Protein AF-A0A927B8S9-F1 (afdb_monomer)

Solvent-accessible surface area (backbone atoms only — not comparable to full-atom values): 3469 Å² total; per-residue (Å²): 124,73,53,50,81,72,49,84,68,52,56,65,57,32,51,54,51,33,76,70,42,86,50,64,76,56,26,54,51,31,50,35,51,27,30,31,50,69,59,77,18,86,43,73,68,52,22,29,58,75,68,68,49,60,80,77,73,85,121

Mean predicted aligned error: 6.68 Å

Foldseek 3Di:
DQLLVVLPDALVRLVVCLVVDPDPVVNLVSQLSSCSNVVVDVDSVRSCVVSVVPPPPPD

Sequence (59 aa):
MNYTSLITQSAEELLQLEKQQPKAKLRDRLRLLRLLKDSSAKTQQQAGHLIDLRERQNL

Radius of gyration: 11.48 Å; Cα contacts (8 Å, |Δi|>4): 55; chains: 1; bounding box: 24×28×26 Å

pLDDT: mean 79.08, std 13.48, range [35.53, 92.38]

Secondary structure (DSSP, 8-state):
--HHHH--S-HHHHHHHHHH---HHHHHHHHHHHHHHTTS-SSHHHHHHHTT-------

Nearest PDB structures (foldseek):
  5l89-assembly3_Z  TM=5.895E-01  e=6.687E+00  Rhodospirillum rubrum

Structure (mmCIF, N/CA/C/O backbone):
data_AF-A0A927B8S9-F1
#
_entry.id   AF-A0A927B8S9-F1
#
loop_
_atom_site.group_PDB
_atom_site.id
_atom_site.type_symbol
_atom_site.label_atom_id
_atom_site.label_alt_id
_atom_site.label_comp_id
_atom_site.label_asym_id
_atom_site.label_entity_id
_atom_site.label_seq_id
_atom_site.pdbx_PDB_ins_code
_atom_site.Cartn_x
_atom_site.Cartn_y
_atom_site.Cartn_z
_atom_site.occupancy
_atom_site.B_iso_or_equiv
_atom_site.auth_seq_id
_atom_site.auth_comp_id
_atom_site.auth_asym_id
_atom_site.auth_atom_id
_atom_site.pdbx_PDB_model_num
ATOM 1 N N . MET A 1 1 ? -3.036 -9.699 12.580 1.00 59.91 1 MET A N 1
ATOM 2 C CA . MET A 1 1 ? -2.486 -8.414 13.071 1.00 59.91 1 MET A CA 1
ATOM 3 C C . MET A 1 1 ? -3.510 -7.319 12.833 1.00 59.91 1 MET A C 1
ATOM 5 O O . MET A 1 1 ? -4.156 -7.354 11.795 1.00 59.91 1 MET A O 1
ATOM 9 N N . ASN A 1 2 ? -3.666 -6.376 13.765 1.00 67.88 2 ASN A N 1
ATOM 10 C CA . ASN A 1 2 ? -4.533 -5.211 13.580 1.00 67.88 2 ASN A CA 1
ATOM 11 C C . ASN A 1 2 ? -3.703 -4.056 12.988 1.00 67.88 2 ASN A C 1
ATOM 13 O O . ASN A 1 2 ? -3.056 -3.302 13.712 1.00 67.88 2 ASN A O 1
ATOM 17 N N . TYR A 1 3 ? -3.633 -3.981 11.657 1.00 67.75 3 TYR A N 1
ATOM 18 C CA . TYR A 1 3 ? -2.821 -2.973 10.962 1.00 67.75 3 TYR A CA 1
ATOM 19 C C . TYR A 1 3 ? -3.364 -1.553 11.159 1.00 67.75 3 TYR A C 1
ATOM 21 O O . TYR A 1 3 ? -2.594 -0.597 11.220 1.00 67.75 3 TYR A O 1
ATOM 29 N N . THR A 1 4 ? -4.674 -1.419 11.347 1.00 67.12 4 THR A N 1
ATOM 30 C CA . THR A 1 4 ? -5.381 -0.147 11.516 1.00 67.12 4 THR A CA 1
ATOM 31 C C . THR A 1 4 ? -4.890 0.646 12.727 1.00 67.12 4 THR A C 1
ATOM 33 O O . THR A 1 4 ? -4.810 1.875 12.665 1.00 67.12 4 THR A O 1
ATOM 36 N N . SER A 1 5 ? -4.527 -0.056 13.806 1.00 71.31 5 SER A N 1
ATOM 37 C CA . SER A 1 5 ? -3.971 0.517 15.040 1.00 71.31 5 SER A CA 1
ATOM 38 C C . SER A 1 5 ? -2.461 0.772 14.988 1.00 71.31 5 SER A 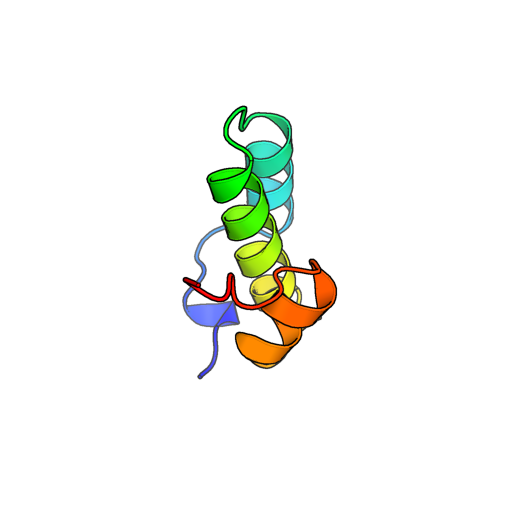C 1
ATOM 40 O O . SER A 1 5 ? -1.950 1.519 15.813 1.00 71.31 5 SER A O 1
ATOM 42 N N . LEU A 1 6 ? -1.740 0.159 14.042 1.00 79.75 6 LEU A N 1
ATOM 43 C CA . LEU A 1 6 ? -0.288 0.329 13.886 1.00 79.75 6 LEU A CA 1
ATOM 44 C C . LEU A 1 6 ? 0.070 1.452 12.904 1.00 79.75 6 LEU A C 1
ATOM 46 O O . LEU A 1 6 ? 1.139 2.047 13.005 1.00 79.75 6 LEU A O 1
ATOM 50 N N . ILE A 1 7 ? -0.816 1.739 11.950 1.00 82.56 7 ILE A N 1
ATOM 51 C CA . ILE A 1 7 ? -0.650 2.825 10.985 1.00 82.56 7 ILE A CA 1
ATOM 52 C C . ILE A 1 7 ? -1.201 4.102 11.620 1.00 82.56 7 ILE A C 1
ATOM 54 O O . ILE A 1 7 ? -2.416 4.272 11.743 1.00 82.56 7 ILE A O 1
ATOM 58 N N . THR A 1 8 ? -0.3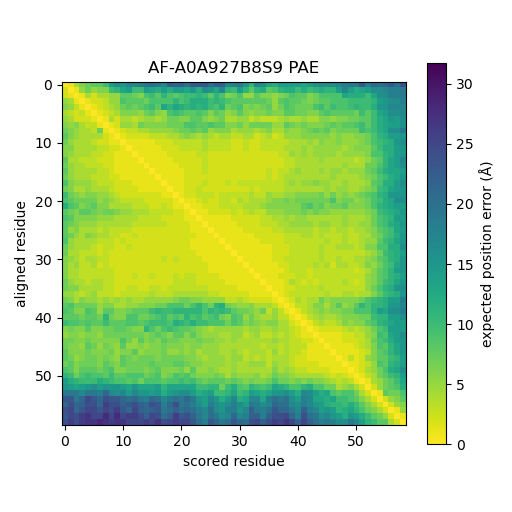02 4.985 12.051 1.00 83.88 8 THR A N 1
ATOM 59 C CA . THR A 1 8 ? -0.659 6.241 12.724 1.00 83.88 8 THR A CA 1
ATOM 60 C C . THR A 1 8 ? -1.232 7.276 11.764 1.00 83.88 8 THR A C 1
ATOM 62 O O . THR A 1 8 ? -2.061 8.078 12.180 1.00 83.88 8 THR A O 1
ATOM 65 N N . GLN A 1 9 ? -0.847 7.221 10.486 1.00 86.56 9 GLN A N 1
ATOM 66 C CA . GLN A 1 9 ? -1.353 8.130 9.461 1.00 86.56 9 GLN A CA 1
ATOM 67 C C . GLN A 1 9 ? -2.812 7.833 9.103 1.00 86.56 9 GLN A C 1
ATOM 69 O O . GLN A 1 9 ? -3.261 6.677 9.102 1.00 86.56 9 GLN A O 1
ATOM 74 N N . SER A 1 10 ? -3.547 8.883 8.752 1.00 88.38 10 SER A N 1
ATOM 75 C CA . SER A 1 10 ? -4.879 8.753 8.168 1.00 88.38 10 SER A CA 1
ATOM 76 C C . SER A 1 10 ? -4.803 8.263 6.714 1.00 88.38 10 SER A C 1
ATOM 78 O O . SER A 1 10 ? -3.774 8.369 6.040 1.00 88.38 10 SER A O 1
ATOM 80 N N . ALA A 1 11 ? -5.907 7.719 6.199 1.00 86.69 11 ALA A N 1
ATOM 81 C CA . ALA A 1 11 ? -5.990 7.319 4.794 1.00 86.69 11 ALA A CA 1
ATOM 82 C C . ALA A 1 11 ? -5.811 8.513 3.834 1.00 86.69 11 ALA A C 1
ATOM 84 O O . ALA A 1 11 ? -5.211 8.366 2.765 1.00 86.69 11 ALA A O 1
ATOM 85 N N . GLU A 1 12 ? -6.267 9.702 4.238 1.00 87.44 12 GLU A N 1
ATOM 86 C CA . GLU A 1 12 ? -6.101 10.952 3.491 1.00 87.44 12 GLU A CA 1
ATOM 87 C C . GLU A 1 12 ? -4.642 11.411 3.445 1.00 87.44 12 GLU A C 1
ATOM 89 O O . GLU A 1 12 ? -4.150 11.763 2.372 1.00 87.44 12 GLU A O 1
ATOM 94 N N . GLU A 1 13 ? -3.918 11.344 4.565 1.00 88.81 13 GLU A N 1
ATOM 95 C CA . GLU A 1 13 ? -2.481 11.647 4.606 1.00 88.81 13 GLU A CA 1
ATOM 96 C C . GLU A 1 13 ? -1.698 10.709 3.681 1.00 88.81 13 GLU A C 1
ATOM 98 O O . GLU A 1 13 ? -0.869 11.155 2.886 1.00 88.81 13 GLU A O 1
ATOM 103 N N . LEU A 1 14 ? -2.010 9.409 3.717 1.00 89.56 14 LEU A N 1
ATOM 104 C CA . LEU A 1 14 ? -1.388 8.417 2.837 1.00 89.56 14 LEU A CA 1
ATOM 105 C C . LEU A 1 14 ? -1.696 8.679 1.354 1.00 89.56 14 LEU A C 1
ATOM 107 O O . LEU A 1 14 ? -0.815 8.501 0.511 1.00 89.56 14 LEU A O 1
ATOM 111 N N . LEU A 1 15 ? -2.907 9.138 1.022 1.00 89.94 15 LEU A N 1
ATOM 112 C CA . LEU A 1 15 ? -3.285 9.535 -0.340 1.00 89.94 15 LEU A CA 1
ATOM 113 C C . LEU A 1 15 ? -2.534 10.793 -0.808 1.00 89.94 15 LEU A C 1
ATOM 115 O O . LEU A 1 15 ? -2.116 10.855 -1.967 1.00 89.94 15 LEU A O 1
ATOM 119 N N . GLN A 1 16 ? -2.347 11.790 0.059 1.00 92.12 16 GLN A N 1
ATOM 120 C CA . GLN A 1 16 ? -1.566 12.988 -0.274 1.00 92.12 16 GLN A CA 1
ATOM 121 C C . GLN A 1 16 ? -0.094 12.639 -0.512 1.00 92.12 16 GLN A C 1
ATOM 123 O O . GLN A 1 16 ? 0.481 13.041 -1.527 1.00 92.12 16 GLN A O 1
ATOM 128 N N . LEU A 1 17 ? 0.490 11.815 0.363 1.00 90.31 17 LEU A N 1
ATOM 129 C CA . LEU A 1 17 ? 1.855 11.316 0.197 1.00 90.31 17 LEU A CA 1
ATOM 130 C C . LEU A 1 17 ? 2.003 10.492 -1.089 1.00 90.31 17 LEU A C 1
ATOM 132 O O . LEU A 1 17 ? 3.005 10.630 -1.786 1.00 90.31 17 LEU A O 1
ATOM 136 N N . GLU A 1 18 ? 1.010 9.670 -1.449 1.00 89.81 18 GLU A N 1
ATOM 137 C CA . GLU A 1 18 ? 1.029 8.898 -2.699 1.00 89.81 18 GLU A CA 1
ATOM 138 C C . GLU A 1 18 ? 1.149 9.816 -3.922 1.00 89.81 18 GLU A C 1
ATOM 140 O O . GLU A 1 18 ? 1.966 9.560 -4.809 1.00 89.81 18 GLU A O 1
ATOM 145 N N . LYS A 1 19 ? 0.361 10.898 -3.961 1.00 90.56 19 LYS A N 1
ATOM 146 C CA . LYS A 1 19 ? 0.351 11.860 -5.075 1.00 90.56 19 LYS A CA 1
ATOM 147 C C . LYS A 1 19 ? 1.671 12.614 -5.210 1.00 90.56 19 LYS A C 1
ATOM 149 O O . LYS A 1 19 ? 2.092 12.908 -6.325 1.00 90.56 19 LYS A O 1
ATOM 154 N N . GLN A 1 20 ? 2.314 12.917 -4.087 1.00 91.94 20 GLN A N 1
ATOM 155 C CA . GLN A 1 20 ? 3.573 13.662 -4.056 1.00 91.94 20 GLN A CA 1
ATOM 156 C C . GLN A 1 20 ? 4.793 12.776 -4.320 1.00 91.94 20 GLN A C 1
ATOM 158 O O . GLN A 1 20 ? 5.874 13.292 -4.598 1.00 91.94 20 GLN A O 1
ATOM 163 N N . GLN A 1 21 ? 4.648 11.449 -4.248 1.00 92.38 21 GLN A N 1
ATOM 164 C CA . GLN A 1 21 ? 5.790 10.553 -4.284 1.00 92.38 21 GLN A CA 1
ATOM 165 C C . GLN A 1 21 ? 6.229 10.210 -5.720 1.00 92.38 21 GLN A C 1
ATOM 167 O O . GLN A 1 21 ? 5.518 9.506 -6.443 1.00 92.38 21 GLN A O 1
ATOM 172 N N . PRO A 1 22 ? 7.448 10.598 -6.147 1.00 88.62 22 PRO A N 1
ATOM 173 C CA . PRO A 1 22 ? 7.907 10.347 -7.515 1.00 88.62 22 PRO A CA 1
ATOM 174 C C . PRO A 1 22 ? 8.342 8.890 -7.735 1.00 88.62 22 PRO A C 1
ATOM 176 O O . PRO A 1 22 ? 8.286 8.371 -8.848 1.00 88.62 22 PRO A O 1
ATOM 179 N N . LYS A 1 23 ? 8.776 8.195 -6.674 1.00 88.69 23 LYS A N 1
ATOM 180 C CA . LYS A 1 23 ? 9.289 6.821 -6.767 1.00 88.69 23 LYS A CA 1
ATOM 181 C C . LYS A 1 23 ? 8.137 5.815 -6.750 1.00 88.69 23 LYS A C 1
ATOM 183 O O . LYS A 1 23 ? 7.504 5.638 -5.710 1.00 88.69 23 LYS A O 1
ATOM 188 N N . ALA A 1 24 ? 7.948 5.083 -7.851 1.00 86.00 24 ALA A N 1
ATOM 189 C CA . ALA A 1 24 ? 6.892 4.073 -8.003 1.00 86.00 24 ALA A CA 1
ATOM 190 C C . ALA A 1 24 ? 6.825 3.080 -6.827 1.00 86.00 24 ALA A C 1
ATOM 192 O O . ALA A 1 24 ? 5.790 2.966 -6.185 1.00 86.00 24 ALA A O 1
ATOM 193 N N . LYS 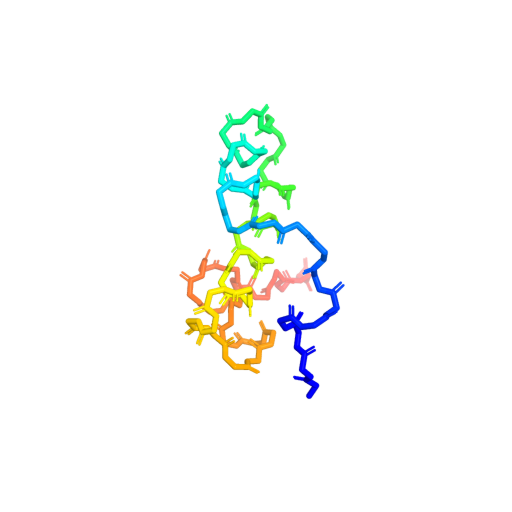A 1 25 ? 7.964 2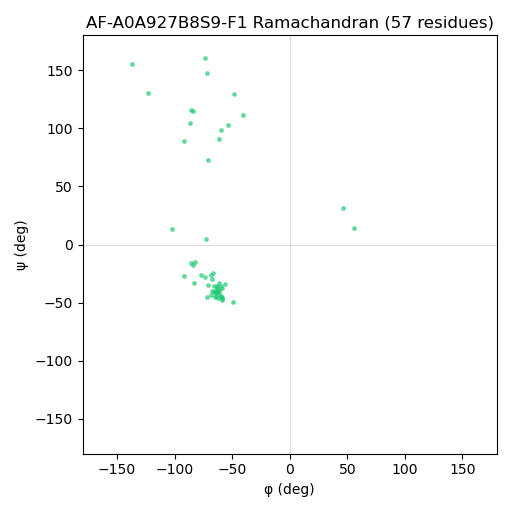.497 -6.427 1.00 85.00 25 LYS A N 1
ATOM 194 C CA . LYS A 1 25 ? 8.042 1.555 -5.292 1.00 85.00 25 LYS A CA 1
ATOM 195 C C . LYS A 1 25 ? 7.508 2.132 -3.973 1.00 85.00 25 LYS A C 1
ATOM 197 O O . LYS A 1 25 ? 6.979 1.399 -3.143 1.00 85.00 25 LYS A O 1
ATOM 202 N N . LEU A 1 26 ? 7.690 3.434 -3.748 1.00 86.31 26 LEU A N 1
ATOM 203 C CA . LEU A 1 26 ? 7.204 4.093 -2.536 1.00 86.31 26 LEU A CA 1
ATOM 204 C C . LEU A 1 26 ? 5.725 4.473 -2.658 1.00 86.31 26 LEU A C 1
ATOM 206 O O . LEU A 1 26 ? 5.018 4.356 -1.663 1.00 86.31 26 LEU A O 1
ATOM 210 N N . ARG A 1 27 ? 5.234 4.818 -3.858 1.00 88.88 27 ARG A N 1
ATOM 211 C CA . ARG A 1 27 ? 3.787 4.948 -4.109 1.00 88.88 27 ARG A CA 1
ATOM 212 C C . ARG A 1 27 ? 3.049 3.647 -3.827 1.00 88.88 27 ARG A C 1
ATOM 214 O O . ARG A 1 27 ? 2.049 3.663 -3.120 1.00 88.88 27 ARG A O 1
ATOM 221 N N . ASP A 1 28 ? 3.578 2.524 -4.302 1.00 87.31 28 ASP A N 1
ATOM 222 C CA . ASP A 1 28 ? 2.953 1.216 -4.095 1.00 87.31 28 ASP A CA 1
ATOM 223 C C . ASP A 1 28 ? 2.907 0.853 -2.604 1.00 87.31 28 ASP A C 1
ATOM 225 O O . ASP A 1 28 ? 1.898 0.363 -2.099 1.00 87.31 28 ASP A O 1
ATOM 229 N N . ARG A 1 29 ? 3.966 1.189 -1.856 1.00 87.00 29 ARG A N 1
ATOM 230 C CA . ARG A 1 29 ? 3.992 1.028 -0.396 1.00 87.00 29 ARG A CA 1
ATOM 231 C C . ARG A 1 29 ? 2.956 1.910 0.307 1.00 87.00 29 ARG A C 1
ATOM 233 O O . ARG A 1 29 ? 2.311 1.440 1.239 1.00 87.00 29 ARG A O 1
ATOM 240 N N . LEU A 1 30 ? 2.780 3.156 -0.130 1.00 89.94 30 LEU A N 1
ATOM 241 C CA . LEU A 1 30 ? 1.763 4.062 0.416 1.00 89.94 30 LEU A CA 1
ATOM 242 C C . LEU A 1 30 ? 0.343 3.566 0.110 1.00 89.94 30 LEU A C 1
ATOM 244 O O . LEU A 1 30 ? -0.498 3.561 1.006 1.00 89.94 30 LEU A O 1
ATOM 248 N N . ARG A 1 31 ? 0.095 3.048 -1.101 1.00 87.81 31 ARG A N 1
ATOM 249 C CA . ARG A 1 31 ? -1.177 2.394 -1.451 1.00 87.81 31 ARG A CA 1
ATOM 250 C C . ARG A 1 31 ? -1.457 1.177 -0.579 1.00 87.81 31 ARG A C 1
ATOM 252 O O . ARG A 1 31 ? -2.571 1.038 -0.084 1.00 87.81 31 ARG A O 1
ATOM 259 N N . LEU A 1 32 ? -0.452 0.329 -0.354 1.00 87.25 32 LEU A N 1
ATOM 260 C CA . LEU A 1 32 ? -0.571 -0.836 0.522 1.00 87.25 32 LEU A CA 1
ATOM 261 C C . LEU A 1 32 ? -0.961 -0.423 1.947 1.00 87.25 32 LEU A C 1
ATOM 263 O O . LEU A 1 32 ? -1.899 -0.979 2.512 1.00 87.25 32 LEU A O 1
ATOM 267 N N . LEU A 1 33 ? -0.282 0.581 2.511 1.00 87.56 33 LEU A N 1
ATOM 268 C CA . LEU A 1 33 ? -0.610 1.112 3.836 1.00 87.56 33 LEU A CA 1
ATOM 269 C C . LEU A 1 33 ? -2.027 1.690 3.878 1.00 87.56 33 LEU A C 1
ATOM 271 O O . LEU A 1 33 ? -2.752 1.427 4.834 1.00 87.56 33 LEU A O 1
ATOM 275 N N . ARG A 1 34 ? -2.456 2.411 2.834 1.00 89.75 34 ARG A N 1
ATOM 276 C CA . ARG A 1 34 ? -3.817 2.957 2.766 1.00 89.75 34 ARG A CA 1
ATOM 277 C C . ARG A 1 34 ? -4.868 1.849 2.758 1.00 89.75 34 ARG A C 1
ATOM 279 O O . ARG A 1 34 ? -5.809 1.916 3.535 1.00 89.75 34 ARG A O 1
ATOM 286 N N . LEU A 1 35 ? -4.681 0.798 1.958 1.00 85.88 35 LEU A N 1
ATOM 287 C CA . LEU A 1 35 ? -5.615 -0.337 1.895 1.00 85.88 35 LEU A CA 1
ATOM 288 C C . LEU A 1 35 ? -5.722 -1.106 3.215 1.00 85.88 35 LEU A C 1
ATOM 290 O O . LEU A 1 35 ? -6.804 -1.578 3.567 1.00 85.88 35 LEU A O 1
ATOM 294 N N . LEU A 1 36 ? -4.608 -1.226 3.940 1.00 84.75 36 LEU A N 1
ATOM 295 C CA . LEU A 1 36 ? -4.584 -1.821 5.275 1.00 84.75 36 LEU A CA 1
ATOM 296 C C . LEU A 1 36 ? -5.248 -0.907 6.317 1.00 84.75 36 LEU A C 1
ATOM 298 O O . LEU A 1 36 ? -5.903 -1.405 7.229 1.00 84.75 36 LEU A O 1
ATOM 302 N N . LYS A 1 37 ? -5.106 0.419 6.181 1.00 86.38 37 LYS A N 1
ATOM 30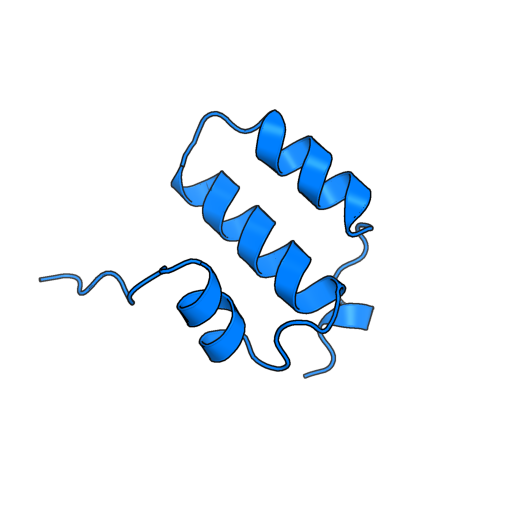3 C CA . LYS A 1 37 ? -5.726 1.411 7.073 1.00 86.38 37 LYS A CA 1
ATOM 304 C C . LYS A 1 37 ? -7.237 1.508 6.868 1.00 86.38 37 LYS A C 1
ATOM 306 O O . LYS A 1 37 ? -7.977 1.451 7.845 1.00 86.38 37 LYS A O 1
ATOM 311 N N . ASP A 1 38 ? -7.698 1.561 5.622 1.00 82.94 38 ASP A N 1
ATOM 312 C CA . ASP A 1 38 ? -9.126 1.600 5.271 1.00 82.94 38 ASP A CA 1
ATOM 313 C C . ASP A 1 38 ? -9.834 0.258 5.488 1.00 82.94 38 ASP A C 1
ATOM 315 O O . ASP A 1 38 ? -11.001 0.099 5.140 1.00 82.94 38 ASP A O 1
ATOM 319 N N . SER A 1 39 ? -9.140 -0.745 6.04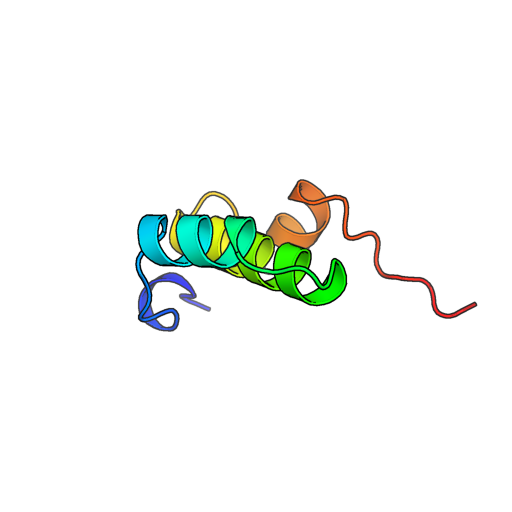2 1.00 77.38 39 SER A N 1
ATOM 320 C CA . SER A 1 39 ? -9.664 -2.100 6.261 1.00 77.38 39 SER A CA 1
ATOM 321 C C . SER A 1 39 ? -10.187 -2.777 4.982 1.00 77.38 39 SER A C 1
ATOM 323 O O . SER A 1 39 ? -10.846 -3.815 5.049 1.0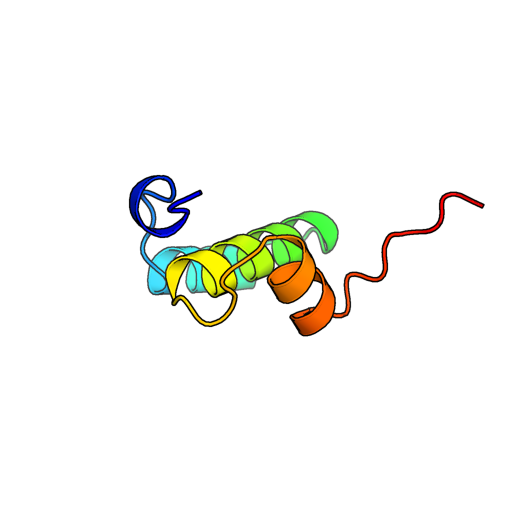0 77.38 39 SER A O 1
ATOM 325 N N . SER A 1 40 ? -9.851 -2.219 3.813 1.00 74.88 40 SER A N 1
ATOM 326 C CA . SER A 1 40 ? -10.170 -2.760 2.487 1.00 74.88 40 SER A CA 1
ATOM 327 C C . SER A 1 40 ? -9.396 -4.052 2.216 1.00 74.88 40 SER A C 1
ATOM 329 O O . SER A 1 40 ? -9.855 -4.918 1.474 1.00 74.88 40 SER A O 1
ATOM 331 N N . ALA A 1 41 ? -8.242 -4.215 2.868 1.00 78.75 41 ALA A N 1
ATOM 332 C CA . ALA A 1 41 ? -7.513 -5.468 2.956 1.00 78.75 41 ALA A CA 1
ATOM 333 C C . ALA A 1 41 ? -7.292 -5.852 4.422 1.00 78.75 41 ALA A C 1
ATOM 335 O O . ALA A 1 41 ? -6.789 -5.058 5.217 1.00 78.75 41 ALA A O 1
ATOM 336 N N . LYS A 1 42 ? -7.623 -7.097 4.779 1.00 77.38 42 LYS A N 1
ATOM 337 C CA . LYS A 1 42 ? -7.420 -7.631 6.139 1.00 77.38 42 LYS A CA 1
ATOM 338 C C . LYS A 1 42 ? -6.013 -8.196 6.345 1.00 77.38 42 LYS A C 1
ATOM 340 O O . LYS A 1 42 ? -5.593 -8.418 7.480 1.00 77.38 42 LYS A O 1
ATOM 345 N N . THR A 1 43 ? -5.284 -8.440 5.257 1.00 78.94 43 THR A N 1
ATOM 346 C CA . THR A 1 43 ? -3.928 -8.998 5.272 1.00 78.94 43 THR A CA 1
ATOM 347 C C . THR A 1 43 ? -3.023 -8.277 4.277 1.00 78.94 43 THR A C 1
ATOM 349 O O . THR A 1 43 ? -3.477 -7.726 3.273 1.00 78.94 43 THR A O 1
ATOM 352 N N . GLN A 1 44 ? -1.714 -8.319 4.534 1.00 78.38 44 GLN A N 1
ATOM 353 C CA . GLN A 1 44 ? -0.700 -7.764 3.635 1.00 78.38 44 GLN A CA 1
ATOM 354 C C . GLN A 1 44 ? -0.742 -8.407 2.240 1.00 78.38 44 GLN A C 1
ATOM 356 O O . GLN A 1 44 ? -0.572 -7.709 1.245 1.00 78.38 44 GLN A O 1
ATOM 361 N N . GLN A 1 45 ? -1.013 -9.714 2.160 1.00 80.31 45 GLN A N 1
ATOM 362 C CA . GLN A 1 45 ? -1.160 -10.431 0.889 1.00 80.31 45 GLN A CA 1
ATOM 363 C C . GLN A 1 45 ? -2.361 -9.918 0.089 1.00 80.31 45 GLN A C 1
ATOM 365 O O . GLN A 1 45 ? -2.235 -9.642 -1.101 1.00 80.31 45 GLN A O 1
ATOM 370 N N . GLN A 1 46 ? -3.506 -9.711 0.748 1.00 79.69 46 GLN A N 1
ATOM 371 C CA . GLN A 1 46 ? -4.695 -9.163 0.099 1.00 79.69 46 GLN A CA 1
ATOM 372 C C . GLN A 1 46 ? -4.453 -7.728 -0.393 1.00 79.69 46 GLN A C 1
ATOM 374 O O . GLN A 1 46 ? -4.829 -7.391 -1.512 1.00 79.69 46 GLN A O 1
ATOM 379 N N . ALA A 1 47 ? -3.771 -6.898 0.405 1.00 81.88 47 ALA A N 1
ATOM 380 C CA . ALA A 1 47 ? -3.403 -5.541 0.002 1.00 81.88 47 ALA A CA 1
ATOM 381 C C . ALA A 1 47 ? -2.445 -5.533 -1.201 1.00 81.88 47 ALA A C 1
ATOM 383 O O . ALA A 1 47 ? -2.610 -4.718 -2.103 1.00 81.88 47 ALA A O 1
ATOM 384 N N . GLY A 1 48 ? -1.471 -6.452 -1.230 1.00 80.25 48 GLY A N 1
ATOM 385 C CA . GLY A 1 48 ? -0.545 -6.624 -2.353 1.00 80.25 48 GLY A CA 1
ATOM 386 C C . GLY A 1 48 ? -1.251 -7.050 -3.641 1.00 80.25 48 GLY A C 1
ATOM 387 O O . GLY A 1 48 ? -0.970 -6.500 -4.704 1.00 80.25 48 GLY A O 1
ATOM 388 N N . HIS A 1 49 ? -2.230 -7.951 -3.537 1.00 81.00 49 HIS A N 1
ATOM 389 C CA . HIS A 1 49 ? -3.027 -8.383 -4.684 1.00 81.00 49 HIS A CA 1
ATOM 390 C C . HIS A 1 49 ? -3.870 -7.241 -5.278 1.00 81.00 49 HIS A C 1
ATOM 392 O O . HIS A 1 49 ? -3.933 -7.087 -6.493 1.00 81.00 49 HIS A O 1
ATOM 398 N N . LEU A 1 50 ? -4.458 -6.390 -4.428 1.00 79.00 50 LEU A N 1
ATOM 399 C CA . LEU A 1 50 ? -5.299 -5.262 -4.857 1.00 79.00 50 LEU A CA 1
ATOM 400 C C . LEU A 1 50 ? -4.548 -4.158 -5.612 1.00 79.00 50 LEU A C 1
ATOM 402 O O . LEU A 1 50 ? -5.161 -3.415 -6.372 1.00 79.00 50 LEU A O 1
ATOM 406 N N . ILE A 1 51 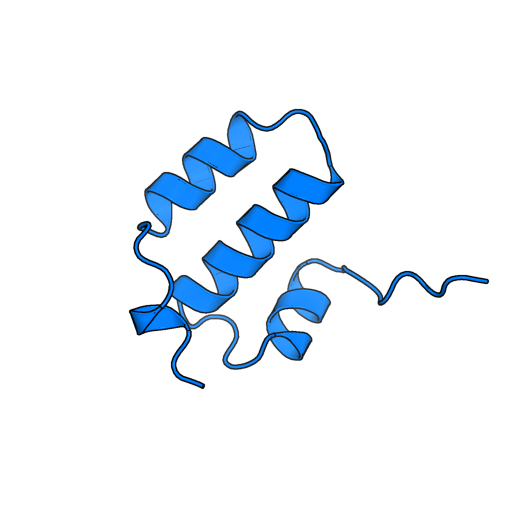? -3.242 -4.023 -5.396 1.00 77.31 51 ILE A N 1
ATOM 407 C CA . ILE A 1 51 ? -2.410 -3.009 -6.067 1.00 77.31 51 ILE A CA 1
ATOM 408 C C . ILE A 1 51 ? -1.575 -3.600 -7.199 1.00 77.31 51 ILE A C 1
ATOM 410 O O . ILE A 1 51 ? -0.644 -2.945 -7.661 1.00 77.31 51 ILE A O 1
ATOM 414 N N . ASP A 1 52 ? -1.895 -4.834 -7.609 1.00 73.06 52 ASP A N 1
ATOM 415 C CA . ASP A 1 52 ? -1.145 -5.636 -8.583 1.00 73.06 52 ASP A CA 1
ATOM 416 C C . ASP A 1 52 ? 0.370 -5.611 -8.295 1.00 73.06 52 ASP A C 1
ATOM 418 O O . ASP A 1 52 ? 1.217 -5.716 -9.186 1.00 73.06 52 ASP A O 1
ATOM 422 N N . LEU A 1 53 ? 0.721 -5.503 -7.001 1.00 67.25 53 LEU A N 1
ATOM 423 C CA . LEU A 1 53 ? 2.027 -5.879 -6.479 1.00 67.25 53 LEU A CA 1
ATOM 424 C C . L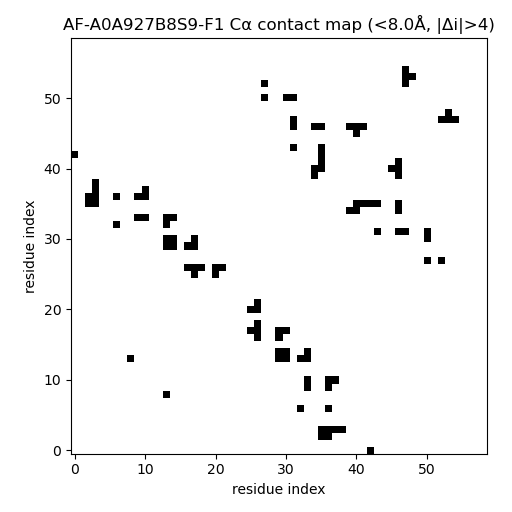EU A 1 53 ? 2.044 -7.401 -6.542 1.00 67.25 53 LEU A C 1
ATOM 426 O O . LEU A 1 53 ? 1.948 -8.096 -5.529 1.00 67.25 53 LEU A O 1
ATOM 430 N N . ARG A 1 54 ? 2.151 -7.934 -7.763 1.00 57.88 54 ARG A N 1
ATOM 431 C CA . ARG A 1 54 ? 2.675 -9.279 -7.953 1.00 57.88 54 ARG A CA 1
ATOM 432 C C . ARG A 1 54 ? 3.944 -9.309 -7.133 1.00 57.88 54 ARG A C 1
ATOM 434 O O . ARG A 1 54 ? 4.744 -8.369 -7.225 1.00 57.88 54 ARG A O 1
ATOM 441 N N . GLU A 1 55 ? 4.089 -10.330 -6.291 1.00 53.66 55 GLU A N 1
ATOM 442 C CA . GLU A 1 55 ? 5.393 -10.665 -5.742 1.00 53.66 55 GLU A CA 1
ATOM 443 C C . GLU A 1 55 ? 6.354 -10.504 -6.908 1.00 53.66 55 GLU A C 1
ATOM 445 O O . GLU A 1 55 ? 6.184 -11.169 -7.933 1.00 53.66 55 GLU A O 1
ATOM 450 N N . ARG A 1 56 ? 7.236 -9.497 -6.850 1.00 49.97 56 ARG A N 1
ATOM 451 C CA . ARG A 1 56 ? 8.292 -9.397 -7.843 1.00 49.97 56 ARG A CA 1
ATOM 452 C C . ARG A 1 56 ? 9.029 -10.702 -7.649 1.00 49.97 56 ARG A C 1
ATOM 454 O O . ARG A 1 56 ? 9.772 -10.834 -6.681 1.00 49.97 56 ARG A O 1
ATOM 461 N N . GLN A 1 57 ? 8.726 -11.676 -8.500 1.00 41.16 57 GLN A N 1
ATOM 462 C CA . GLN A 1 57 ? 9.566 -12.823 -8.708 1.00 41.16 57 GLN A CA 1
ATOM 463 C C . GLN A 1 57 ? 10.908 -12.196 -9.045 1.00 41.16 57 GLN A C 1
ATOM 465 O O . GLN A 1 57 ? 11.085 -11.597 -10.105 1.00 41.16 57 GLN A O 1
ATOM 470 N N . ASN A 1 58 ? 11.800 -12.212 -8.061 1.00 37.19 58 ASN A N 1
ATOM 471 C CA . ASN A 1 58 ? 13.215 -12.170 -8.330 1.00 37.19 58 ASN A CA 1
ATOM 472 C C . ASN A 1 58 ? 13.469 -13.450 -9.140 1.00 37.19 58 ASN A C 1
ATOM 474 O O . ASN A 1 58 ? 13.605 -14.523 -8.554 1.00 37.19 58 ASN A O 1
ATOM 478 N N . LEU A 1 59 ? 13.365 -13.336 -10.463 1.00 35.53 59 LEU A N 1
ATOM 479 C CA . LEU A 1 59 ? 13.980 -14.246 -11.421 1.00 35.53 59 LEU A CA 1
ATOM 480 C C . LEU A 1 59 ? 15.379 -13.711 -11.713 1.00 35.53 59 LEU A C 1
ATOM 482 O O . LEU A 1 59 ? 15.490 -12.478 -11.917 1.00 35.53 59 LEU A O 1
#

Organism: NCBI:txid2771355